Protein AF-A0A952V9N2-F1 (afdb_monomer_lite)

Structure (mmCIF, N/CA/C/O backbone):
data_AF-A0A952V9N2-F1
#
_entry.id   AF-A0A952V9N2-F1
#
loop_
_atom_site.group_PDB
_atom_site.id
_atom_site.type_symbol
_atom_site.label_atom_id
_atom_site.label_alt_id
_atom_site.label_comp_id
_atom_site.label_asym_id
_atom_site.label_entity_id
_atom_site.label_seq_id
_atom_site.pdbx_PDB_ins_code
_atom_site.Cartn_x
_atom_site.Cartn_y
_atom_site.Cartn_z
_atom_site.occupancy
_atom_site.B_iso_or_equiv
_atom_site.auth_seq_id
_atom_site.auth_comp_id
_atom_site.auth_asym_id
_atom_site.auth_atom_id
_atom_site.pdbx_PDB_model_num
ATOM 1 N N . MET A 1 1 ? -1.570 -6.411 -21.576 1.00 50.25 1 MET A N 1
ATOM 2 C CA . MET A 1 1 ? -0.745 -6.105 -20.394 1.00 50.25 1 MET A CA 1
ATOM 3 C C . MET A 1 1 ? -0.987 -7.218 -19.394 1.00 50.25 1 MET A C 1
ATOM 5 O O . MET A 1 1 ? -2.138 -7.441 -19.043 1.00 50.25 1 MET A O 1
ATOM 9 N N . SER A 1 2 ? 0.033 -8.018 -19.084 1.00 58.12 2 SER A N 1
ATOM 10 C CA . SER A 1 2 ? -0.064 -9.093 -18.094 1.00 58.12 2 SER A CA 1
ATOM 11 C C . SER A 1 2 ? -0.043 -8.469 -16.700 1.00 58.12 2 SER A C 1
ATOM 13 O O . SER A 1 2 ? 0.973 -7.921 -16.274 1.00 58.12 2 SER A O 1
ATOM 15 N N . THR A 1 3 ? -1.171 -8.533 -15.998 1.00 65.69 3 THR A N 1
ATOM 16 C CA . THR A 1 3 ? -1.237 -8.152 -14.588 1.00 65.69 3 THR A CA 1
ATOM 17 C C . THR A 1 3 ? -0.659 -9.284 -13.748 1.00 65.69 3 THR A C 1
ATOM 19 O O . THR A 1 3 ? -1.014 -10.452 -13.906 1.00 65.69 3 THR A O 1
ATOM 22 N N . ASN A 1 4 ? 0.280 -8.945 -12.873 1.00 82.19 4 ASN A N 1
ATOM 23 C CA . ASN A 1 4 ? 0.844 -9.848 -11.888 1.00 82.19 4 ASN A CA 1
ATOM 24 C C . ASN A 1 4 ? 0.186 -9.568 -10.535 1.00 82.19 4 ASN A C 1
ATOM 26 O O . ASN A 1 4 ? 0.120 -8.420 -10.089 1.00 82.19 4 ASN A O 1
ATOM 30 N N . THR A 1 5 ? -0.308 -10.623 -9.895 1.00 89.12 5 THR A N 1
ATOM 31 C CA . THR A 1 5 ? -0.963 -10.549 -8.590 1.00 89.12 5 THR A CA 1
ATOM 32 C C . THR A 1 5 ? 0.011 -10.940 -7.496 1.00 89.12 5 THR A C 1
ATOM 34 O O . THR A 1 5 ? 0.516 -12.064 -7.487 1.00 89.12 5 THR A O 1
ATOM 37 N N . ILE A 1 6 ? 0.263 -10.032 -6.559 1.00 90.62 6 ILE A N 1
ATOM 38 C CA . ILE A 1 6 ? 1.186 -10.260 -5.446 1.00 90.62 6 ILE A CA 1
ATOM 39 C C . ILE A 1 6 ? 0.466 -9.974 -4.143 1.00 90.62 6 ILE A C 1
ATOM 41 O O . ILE A 1 6 ? 0.092 -8.838 -3.873 1.00 90.62 6 ILE A O 1
ATOM 45 N N . SER A 1 7 ? 0.321 -10.999 -3.313 1.00 90.81 7 SER A N 1
ATOM 46 C CA . SER A 1 7 ? -0.242 -10.855 -1.975 1.00 90.81 7 SER A CA 1
ATOM 47 C C . SER A 1 7 ? 0.876 -10.778 -0.946 1.00 90.81 7 SER A C 1
ATOM 49 O O . SER A 1 7 ? 1.789 -11.605 -0.937 1.00 90.81 7 SER A O 1
ATOM 51 N N . MET A 1 8 ? 0.808 -9.786 -0.064 1.00 90.19 8 MET A N 1
ATOM 52 C CA . MET A 1 8 ? 1.751 -9.619 1.041 1.00 90.19 8 MET A CA 1
ATOM 53 C C . MET A 1 8 ? 0.987 -9.362 2.336 1.00 90.19 8 MET A C 1
ATOM 55 O O . MET A 1 8 ? -0.130 -8.846 2.320 1.00 90.19 8 MET A O 1
ATOM 59 N N . ALA A 1 9 ? 1.599 -9.718 3.466 1.00 90.06 9 ALA A N 1
ATOM 60 C CA . ALA A 1 9 ? 0.995 -9.497 4.773 1.00 90.06 9 ALA A CA 1
ATOM 61 C C . ALA A 1 9 ? 0.662 -8.011 4.971 1.00 90.06 9 ALA A C 1
ATOM 63 O O . ALA A 1 9 ? 1.483 -7.127 4.713 1.00 90.06 9 ALA A O 1
ATOM 64 N N . ARG A 1 10 ? -0.534 -7.731 5.477 1.00 90.25 10 ARG A N 1
ATOM 65 C CA . ARG A 1 10 ? -1.012 -6.377 5.751 1.00 90.25 10 ARG A CA 1
ATOM 66 C C . ARG A 1 10 ? -0.091 -5.658 6.728 1.00 90.25 10 ARG A C 1
ATOM 68 O O . ARG A 1 10 ? 0.281 -4.516 6.484 1.00 90.25 10 ARG A O 1
ATOM 75 N N . SER A 1 11 ? 0.328 -6.344 7.789 1.00 90.06 11 SER A N 1
ATOM 76 C CA . SER A 1 11 ? 1.308 -5.842 8.759 1.00 90.06 11 SER A CA 1
ATOM 77 C C . SER A 1 11 ? 2.658 -5.485 8.129 1.00 90.06 11 SER A C 1
ATOM 79 O O . SER A 1 11 ? 3.296 -4.538 8.574 1.00 90.06 11 SER A O 1
ATOM 81 N N . HIS A 1 12 ? 3.080 -6.175 7.065 1.00 90.56 12 HIS A N 1
ATOM 82 C CA . HIS A 1 12 ? 4.311 -5.834 6.347 1.00 90.56 12 HIS A CA 1
ATOM 83 C C . HIS A 1 12 ? 4.186 -4.519 5.566 1.00 90.56 12 HIS A C 1
ATOM 85 O O . HIS A 1 12 ? 5.143 -3.753 5.493 1.00 90.56 12 HIS A O 1
ATOM 91 N N . ILE A 1 13 ? 3.016 -4.263 4.980 1.00 91.81 13 ILE A N 1
ATOM 92 C CA . ILE A 1 13 ? 2.771 -3.071 4.163 1.00 91.81 13 ILE A CA 1
ATOM 93 C C . ILE A 1 13 ? 2.450 -1.881 5.066 1.00 91.81 13 ILE A C 1
ATOM 95 O O . ILE A 1 13 ? 3.131 -0.863 5.020 1.00 91.81 13 ILE A O 1
ATOM 99 N N . LEU A 1 14 ? 1.426 -2.019 5.909 1.00 91.12 14 LEU A N 1
ATOM 100 C CA . LEU A 1 14 ? 0.880 -0.943 6.734 1.00 91.12 14 LEU A CA 1
ATOM 101 C C . LEU A 1 14 ? 1.675 -0.716 8.030 1.00 91.12 14 LEU A C 1
ATOM 103 O O . LEU A 1 14 ? 1.576 0.351 8.633 1.00 91.12 14 LEU A O 1
ATOM 107 N N . GLY A 1 15 ? 2.451 -1.696 8.497 1.00 89.88 15 GLY A N 1
ATOM 108 C CA . GLY A 1 15 ? 3.185 -1.587 9.759 1.00 89.88 15 GLY A CA 1
ATOM 109 C C . GLY A 1 15 ? 2.263 -1.226 10.928 1.00 89.88 15 GLY A C 1
ATOM 110 O O . GLY A 1 15 ? 1.210 -1.834 11.130 1.00 89.88 15 GLY A O 1
ATOM 111 N N . GLU A 1 16 ? 2.629 -0.173 11.657 1.00 87.06 16 GLU A N 1
ATOM 112 C CA . GLU A 1 16 ? 1.939 0.314 12.862 1.00 87.06 16 GLU A CA 1
ATOM 113 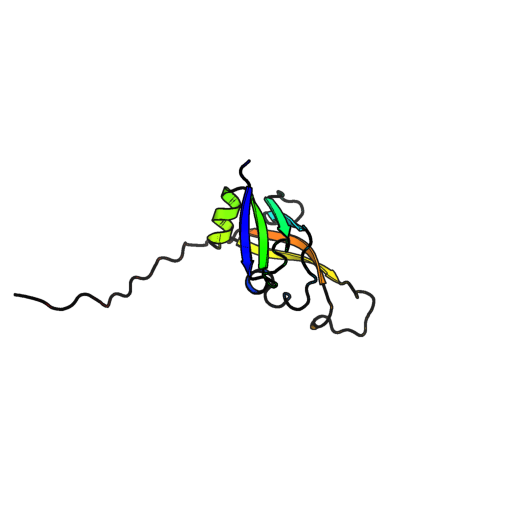C C . GLU A 1 16 ? 0.482 0.758 12.633 1.00 87.06 16 GLU A C 1
ATOM 115 O O . GLU A 1 16 ? -0.303 0.868 13.580 1.00 87.06 16 GLU A O 1
ATOM 120 N N . ILE A 1 17 ? 0.084 1.049 11.389 1.00 87.38 17 ILE A N 1
ATOM 121 C CA . ILE A 1 17 ? -1.298 1.459 11.089 1.00 87.38 17 ILE A CA 1
ATOM 122 C C . ILE A 1 17 ? -2.200 0.269 10.737 1.00 87.38 17 ILE A C 1
ATOM 124 O O . ILE A 1 17 ? -3.416 0.445 10.653 1.00 87.38 17 ILE A O 1
ATOM 128 N N . SER A 1 18 ? -1.638 -0.942 10.606 1.00 88.00 18 SER A N 1
ATOM 129 C CA . SER A 1 18 ? -2.356 -2.156 10.191 1.00 88.00 18 SER A CA 1
ATOM 130 C C . SER A 1 18 ? -3.619 -2.419 11.019 1.00 88.00 18 SER A C 1
ATOM 132 O O . SER A 1 18 ? -4.707 -2.562 10.460 1.00 88.00 18 SER A O 1
ATOM 134 N N . GLY A 1 19 ? -3.504 -2.378 12.353 1.00 86.19 19 GLY A N 1
ATOM 135 C CA . GLY A 1 19 ? -4.616 -2.652 13.274 1.00 86.19 19 GLY A CA 1
ATOM 136 C C . GLY A 1 19 ? -5.689 -1.558 13.345 1.00 86.19 19 GLY A C 1
ATOM 137 O O . GLY A 1 19 ? -6.706 -1.731 14.012 1.00 86.19 19 GLY A O 1
ATOM 138 N N . ARG A 1 20 ? -5.469 -0.415 12.687 1.00 87.69 20 ARG A N 1
ATOM 139 C CA . ARG A 1 20 ? -6.386 0.741 12.688 1.00 87.69 20 ARG A CA 1
ATOM 140 C C . ARG A 1 20 ? -7.015 0.988 11.329 1.00 87.69 20 ARG A C 1
ATOM 142 O O . ARG A 1 20 ? -8.012 1.705 11.237 1.00 87.69 20 ARG A O 1
ATOM 149 N N . CYS A 1 21 ? -6.421 0.424 10.290 1.00 88.81 21 CYS A N 1
ATOM 150 C CA . CYS A 1 21 ? -6.904 0.546 8.937 1.00 88.81 21 CYS A CA 1
ATOM 151 C C . CYS A 1 21 ? -8.134 -0.341 8.731 1.00 88.81 21 CYS A C 1
ATOM 153 O O . CYS A 1 21 ? -8.145 -1.506 9.131 1.00 88.81 21 CYS A O 1
ATOM 155 N N . GLU A 1 22 ? -9.170 0.206 8.101 1.00 89.62 22 GLU A N 1
ATOM 156 C CA . GLU A 1 22 ? -10.285 -0.588 7.585 1.00 89.62 22 GLU A CA 1
ATOM 157 C C . GLU A 1 22 ? -9.830 -1.540 6.474 1.00 89.62 22 GLU A C 1
ATOM 159 O O . GLU A 1 22 ? -8.769 -1.316 5.877 1.00 89.62 22 GLU A O 1
ATOM 164 N N . PRO A 1 23 ? -10.605 -2.603 6.194 1.00 88.38 23 PRO A N 1
ATOM 165 C CA . PRO A 1 23 ? -10.343 -3.471 5.056 1.00 88.38 23 PRO A CA 1
ATOM 166 C C . PRO A 1 23 ? -10.168 -2.665 3.766 1.00 88.38 23 PRO A C 1
ATOM 168 O O . PRO A 1 23 ? -10.969 -1.780 3.458 1.00 88.38 23 PRO A O 1
ATOM 171 N N . VAL A 1 24 ? -9.103 -2.958 3.028 1.00 88.94 24 VAL A N 1
ATOM 172 C CA . VAL A 1 24 ? -8.746 -2.279 1.785 1.00 88.94 24 VAL A CA 1
ATOM 173 C C . VAL A 1 24 ? -9.637 -2.791 0.662 1.00 88.94 24 VAL A C 1
ATOM 175 O O . VAL A 1 24 ? -9.587 -3.961 0.281 1.00 88.94 24 VAL A O 1
ATOM 178 N N . GLN A 1 25 ? -10.455 -1.893 0.121 1.00 87.00 25 GLN A N 1
ATOM 179 C CA . GLN A 1 25 ? -11.389 -2.184 -0.961 1.00 87.00 25 GLN A CA 1
ATOM 180 C C . GLN A 1 25 ? -10.913 -1.491 -2.236 1.00 87.00 25 GLN A C 1
ATOM 182 O O . GLN A 1 25 ? -11.256 -0.337 -2.467 1.00 87.00 25 GLN A O 1
ATOM 187 N N . SER A 1 26 ? -10.123 -2.196 -3.049 1.00 90.94 26 SER A N 1
ATOM 188 C CA . SER A 1 26 ? -9.704 -1.752 -4.387 1.00 90.94 26 SER A CA 1
ATOM 189 C C . SER A 1 26 ? -9.192 -0.303 -4.432 1.00 90.94 26 SER A C 1
ATOM 191 O O . SER A 1 26 ? -9.769 0.558 -5.100 1.00 90.94 26 SER A O 1
ATOM 193 N N . VAL A 1 27 ? -8.093 -0.029 -3.730 1.00 93.81 27 VAL A N 1
ATOM 194 C CA . VAL A 1 27 ? -7.453 1.293 -3.713 1.00 93.81 27 VAL A CA 1
ATOM 195 C C . VAL A 1 27 ? -6.414 1.417 -4.832 1.00 93.81 27 VAL A C 1
ATOM 197 O O . VAL A 1 27 ? -5.684 0.458 -5.089 1.00 93.81 27 VAL A O 1
ATOM 200 N N . PRO A 1 28 ? -6.305 2.573 -5.505 1.00 95.75 28 PRO A N 1
ATOM 201 C CA . PRO A 1 28 ? -5.285 2.800 -6.521 1.00 95.75 28 PRO A CA 1
ATOM 202 C C . PRO A 1 28 ? -3.866 2.788 -5.937 1.00 95.75 28 PRO A C 1
ATOM 204 O O . PRO A 1 28 ? -3.626 3.214 -4.800 1.00 95.75 28 PRO A O 1
ATOM 207 N N . VAL A 1 29 ? -2.920 2.318 -6.752 1.00 95.56 29 VAL A N 1
ATOM 208 C CA . VAL A 1 29 ? -1.491 2.261 -6.434 1.00 95.56 29 VAL A CA 1
ATOM 209 C C . VAL A 1 29 ? -0.723 3.170 -7.387 1.00 95.56 29 VAL A C 1
ATOM 211 O O . VAL A 1 29 ? -0.779 2.973 -8.601 1.00 95.56 29 VAL A O 1
ATOM 214 N N . TYR A 1 30 ? 0.021 4.131 -6.842 1.00 95.25 30 TYR A N 1
ATOM 215 C CA . TYR A 1 30 ? 0.779 5.120 -7.613 1.00 95.25 30 TYR A CA 1
ATOM 216 C C . TYR A 1 30 ? 2.290 4.961 -7.449 1.00 95.25 30 TYR A C 1
ATOM 218 O O . TYR A 1 30 ? 2.771 4.489 -6.414 1.00 95.25 30 TYR A O 1
ATOM 226 N N . LEU A 1 31 ? 3.050 5.406 -8.449 1.00 93.00 31 LEU A N 1
ATOM 227 C CA . LEU A 1 31 ? 4.505 5.518 -8.382 1.00 93.00 31 LEU A CA 1
ATOM 228 C C . LEU A 1 31 ? 4.929 6.878 -7.807 1.00 93.00 31 LEU A C 1
ATOM 230 O O . LEU A 1 31 ? 4.620 7.914 -8.386 1.00 93.00 31 LEU A O 1
ATOM 234 N N . ASN A 1 32 ? 5.722 6.858 -6.730 1.00 88.69 32 ASN A N 1
ATOM 235 C CA . ASN A 1 32 ? 6.323 8.002 -6.022 1.00 88.69 32 ASN A CA 1
ATOM 236 C C . ASN A 1 32 ? 5.350 9.011 -5.381 1.00 88.69 32 ASN A C 1
ATOM 238 O O . ASN A 1 32 ? 5.528 9.344 -4.210 1.00 88.69 32 ASN A O 1
ATOM 242 N N . ASP A 1 33 ? 4.345 9.491 -6.107 1.00 88.31 33 ASP A N 1
ATOM 243 C CA . ASP A 1 33 ? 3.352 10.455 -5.634 1.00 88.31 33 ASP A CA 1
ATOM 244 C C . ASP A 1 33 ? 1.968 10.194 -6.264 1.00 88.31 33 ASP A C 1
ATOM 246 O O . ASP A 1 33 ? 1.839 9.442 -7.226 1.00 88.31 33 ASP A O 1
ATOM 250 N N . LYS A 1 34 ? 0.912 10.790 -5.69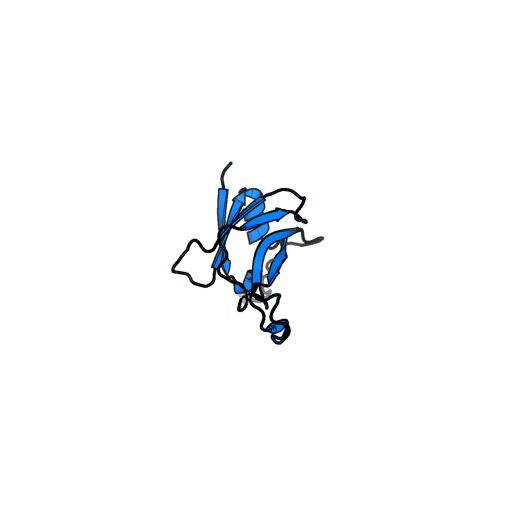9 1.00 81.00 34 LYS A N 1
ATOM 251 C CA . LYS A 1 34 ? -0.488 10.552 -6.107 1.00 81.00 34 LYS A CA 1
ATOM 252 C C . LYS A 1 34 ? -0.881 11.137 -7.463 1.00 81.00 34 LYS A C 1
ATOM 254 O O . LYS A 1 34 ? -1.942 10.813 -7.985 1.00 81.00 34 LYS A O 1
ATOM 259 N N . TYR A 1 35 ? -0.081 12.066 -7.973 1.00 84.06 35 TYR A N 1
ATOM 260 C CA . TYR A 1 35 ? -0.239 12.655 -9.298 1.00 84.06 35 TYR A CA 1
ATOM 261 C C . TYR A 1 35 ? 0.654 11.943 -10.325 1.00 84.06 35 TYR A C 1
ATOM 263 O O . TYR A 1 35 ? 0.620 12.284 -11.506 1.00 84.06 35 TYR A O 1
ATOM 271 N N . GLY A 1 36 ? 1.446 10.969 -9.869 1.00 80.50 36 GLY A N 1
ATOM 272 C CA . GLY A 1 36 ? 2.298 10.122 -10.677 1.00 80.50 36 GLY A CA 1
ATOM 273 C C . GLY A 1 36 ? 1.532 9.043 -11.438 1.00 80.50 36 GLY A C 1
ATOM 274 O O . GLY A 1 36 ? 0.305 9.032 -11.541 1.00 80.50 36 GLY A O 1
ATOM 275 N N . GLU A 1 37 ? 2.298 8.110 -11.994 1.00 89.94 37 GLU A N 1
ATOM 276 C CA . GLU A 1 37 ? 1.776 7.003 -12.792 1.00 89.94 37 GLU A CA 1
ATOM 277 C C . GLU A 1 37 ? 0.970 6.021 -11.927 1.00 89.94 37 GLU A C 1
ATOM 279 O O . GLU A 1 37 ? 1.439 5.574 -10.876 1.00 89.94 37 GLU A O 1
ATOM 284 N N . ILE A 1 38 ? -0.235 5.665 -12.387 1.00 93.00 38 ILE A N 1
ATOM 285 C CA . ILE A 1 38 ? -1.039 4.595 -11.788 1.00 93.00 38 ILE A CA 1
ATOM 286 C C . ILE A 1 38 ? -0.452 3.259 -12.230 1.00 93.00 38 ILE A C 1
ATOM 288 O O . ILE A 1 38 ? -0.480 2.920 -13.409 1.00 93.00 38 ILE A O 1
ATOM 292 N N . LEU A 1 39 ? 0.029 2.487 -11.263 1.00 92.75 39 LEU A N 1
ATOM 293 C CA . LEU A 1 39 ? 0.620 1.167 -11.481 1.00 92.75 39 LEU A CA 1
ATOM 294 C C . LEU A 1 39 ? -0.421 0.043 -11.468 1.00 92.75 39 LEU A C 1
ATOM 296 O O . LEU A 1 39 ? -0.140 -1.069 -11.915 1.00 92.75 39 LEU A O 1
ATOM 300 N N . GLY A 1 40 ? -1.593 0.315 -10.891 1.00 93.94 40 GLY A N 1
ATOM 301 C CA . GLY A 1 40 ? -2.677 -0.643 -10.731 1.00 93.94 40 GLY A CA 1
ATOM 302 C C . GLY A 1 40 ? -3.499 -0.370 -9.476 1.00 93.94 40 GLY A C 1
ATOM 303 O O . GLY A 1 40 ? -3.696 0.785 -9.092 1.00 93.94 40 GLY A O 1
ATOM 304 N N . TYR A 1 41 ? -3.977 -1.433 -8.832 1.00 95.00 41 TYR A N 1
ATOM 305 C CA . TYR A 1 41 ? -4.797 -1.341 -7.623 1.00 95.00 41 TYR A CA 1
ATOM 306 C C . TYR A 1 41 ? -4.432 -2.414 -6.593 1.00 95.00 41 TYR A C 1
ATOM 308 O O . TYR A 1 41 ? -3.741 -3.388 -6.900 1.00 95.00 41 TYR A O 1
ATOM 316 N N . ALA A 1 42 ? -4.888 -2.220 -5.359 1.00 93.69 42 ALA A N 1
ATOM 317 C CA . ALA A 1 42 ? -4.700 -3.151 -4.261 1.00 93.69 42 ALA A CA 1
ATOM 318 C C . ALA A 1 42 ? -6.003 -3.396 -3.496 1.00 93.69 42 ALA A C 1
ATOM 320 O O . ALA A 1 42 ? -6.779 -2.471 -3.262 1.00 93.69 42 ALA A O 1
ATOM 321 N N . ASP A 1 43 ? -6.241 -4.633 -3.078 1.00 92.00 43 ASP A N 1
ATOM 322 C CA . ASP A 1 43 ? -7.437 -5.013 -2.328 1.00 92.00 43 ASP A CA 1
ATOM 323 C C . ASP A 1 43 ? -7.181 -6.148 -1.324 1.00 92.00 43 ASP A C 1
ATOM 325 O O . ASP A 1 43 ? -6.091 -6.715 -1.245 1.00 92.00 43 ASP A O 1
ATOM 329 N N . GLU A 1 44 ? -8.204 -6.474 -0.536 1.00 87.94 44 GLU A N 1
ATOM 330 C CA . GLU A 1 44 ? -8.256 -7.656 0.333 1.00 87.94 44 GLU A CA 1
ATOM 331 C C . GLU A 1 44 ? -9.180 -8.746 -0.244 1.00 87.94 44 GLU A C 1
ATOM 333 O O . GLU A 1 44 ? -9.964 -9.370 0.471 1.00 87.94 44 GLU A O 1
ATOM 338 N N . SER A 1 45 ? -9.114 -8.987 -1.559 1.00 70.56 45 SER A N 1
ATOM 339 C CA . SER A 1 45 ? -10.001 -9.922 -2.278 1.00 70.56 45 SER A CA 1
ATOM 340 C C . SER A 1 45 ? -9.929 -11.381 -1.805 1.00 70.56 45 SER A C 1
ATOM 342 O O . SER A 1 45 ? -10.874 -12.150 -2.003 1.00 70.56 45 SER A O 1
ATOM 344 N N . LEU A 1 46 ? -8.850 -11.787 -1.131 1.00 65.31 46 LEU A N 1
ATOM 345 C CA . LEU A 1 46 ? -8.672 -13.137 -0.592 1.00 65.31 46 LEU A CA 1
ATOM 346 C C . LEU A 1 46 ? -9.395 -13.304 0.751 1.00 65.31 46 LEU A C 1
ATOM 348 O O . LEU A 1 46 ? -8.754 -13.606 1.757 1.00 65.31 46 LEU A O 1
ATOM 352 N N . GLY A 1 47 ? -10.727 -13.157 0.744 1.00 56.06 47 GLY A N 1
ATOM 353 C CA . GLY A 1 47 ? -11.676 -13.110 1.877 1.00 56.06 47 GLY A CA 1
ATOM 354 C C . GLY A 1 47 ? -11.676 -14.257 2.910 1.00 56.06 47 GLY A C 1
ATOM 355 O O . GLY A 1 47 ? -12.661 -14.451 3.618 1.00 56.06 47 GLY A O 1
ATOM 356 N N . LYS A 1 48 ? -10.591 -15.025 3.026 1.00 46.97 48 LYS A N 1
ATOM 357 C CA . LYS A 1 48 ? -10.317 -16.019 4.073 1.00 46.97 48 LYS A CA 1
ATOM 358 C C . LYS A 1 48 ? -8.882 -15.971 4.630 1.00 46.97 48 LYS A C 1
ATOM 360 O O . LYS A 1 48 ? -8.642 -16.550 5.686 1.00 46.97 48 LYS A O 1
ATOM 365 N N . TYR A 1 49 ? -7.951 -15.271 3.973 1.00 52.81 49 TYR A N 1
ATOM 366 C CA . TYR A 1 49 ? -6.598 -14.984 4.467 1.00 52.81 49 TYR A CA 1
ATOM 367 C C . TYR A 1 49 ? -6.587 -13.566 5.049 1.00 52.81 49 TYR A C 1
ATOM 369 O O . TYR A 1 49 ? -6.132 -12.615 4.424 1.00 52.81 49 TYR A O 1
ATOM 377 N N . ALA A 1 50 ? -7.172 -13.450 6.241 1.00 61.44 50 ALA A N 1
ATOM 378 C CA . ALA A 1 50 ? -7.684 -12.234 6.881 1.00 61.44 50 ALA A CA 1
ATOM 379 C C . ALA A 1 50 ? -6.664 -11.129 7.256 1.00 61.44 50 ALA A C 1
ATOM 381 O O . 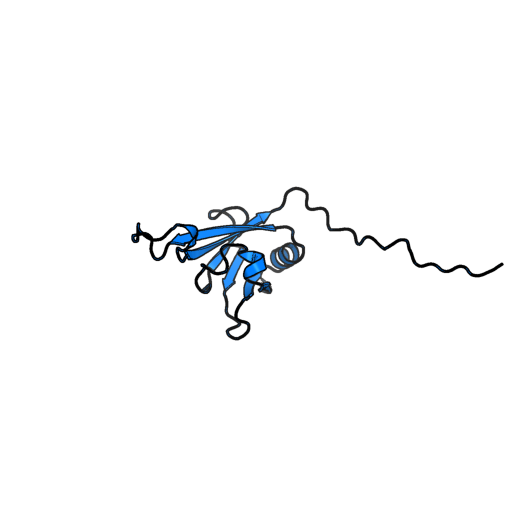ALA A 1 50 ? -6.990 -10.267 8.065 1.00 61.44 50 ALA A O 1
ATOM 382 N N . ASP A 1 51 ? -5.446 -11.142 6.711 1.00 78.88 51 ASP A N 1
ATOM 383 C CA . ASP A 1 51 ? -4.429 -10.118 6.993 1.00 78.88 51 ASP A CA 1
ATOM 384 C C . ASP A 1 51 ? -3.430 -9.957 5.830 1.00 78.88 51 ASP A C 1
ATOM 386 O O . ASP A 1 51 ? -2.219 -9.876 6.038 1.00 78.88 51 ASP A O 1
ATOM 390 N N . ALA A 1 52 ? -3.905 -9.959 4.580 1.00 88.88 52 ALA A N 1
ATOM 391 C CA . ALA A 1 52 ? -3.059 -9.767 3.400 1.00 88.88 52 ALA A CA 1
ATOM 392 C C . ALA A 1 52 ? -3.674 -8.777 2.408 1.00 88.88 52 ALA A C 1
ATOM 394 O O . ALA A 1 52 ? -4.866 -8.836 2.129 1.00 88.88 52 ALA A O 1
ATOM 395 N N . ILE A 1 53 ? -2.837 -7.905 1.847 1.00 91.25 53 ILE A N 1
ATOM 396 C CA . ILE A 1 53 ? -3.206 -7.009 0.748 1.00 91.25 53 ILE A CA 1
ATOM 397 C C . ILE A 1 53 ? -2.652 -7.612 -0.540 1.00 91.25 53 ILE A C 1
ATOM 399 O O . ILE A 1 53 ? -1.474 -7.981 -0.612 1.00 91.25 53 ILE A O 1
ATOM 403 N N . THR A 1 54 ? -3.508 -7.707 -1.549 1.00 92.62 54 THR A N 1
ATOM 404 C CA . THR A 1 54 ? -3.177 -8.193 -2.884 1.00 92.62 54 THR A CA 1
ATOM 405 C C . THR A 1 54 ? -3.016 -7.014 -3.822 1.00 92.62 54 THR A C 1
ATOM 407 O O . THR A 1 54 ? -3.924 -6.210 -3.984 1.00 92.62 54 THR A O 1
ATOM 410 N N . PHE A 1 55 ? -1.843 -6.913 -4.433 1.00 93.56 55 PHE A N 1
ATOM 411 C CA . PHE A 1 55 ? -1.512 -5.929 -5.447 1.00 93.56 55 PHE A CA 1
ATOM 412 C C . PHE A 1 55 ? -1.734 -6.517 -6.835 1.00 93.56 55 PHE A C 1
ATOM 414 O O . PHE A 1 55 ? -1.206 -7.584 -7.149 1.00 93.56 55 PHE A O 1
ATOM 421 N N . HIS A 1 56 ? -2.459 -5.786 -7.670 1.00 93.50 56 HIS A N 1
ATOM 422 C CA . HIS A 1 56 ? -2.689 -6.076 -9.078 1.00 93.50 56 HIS A CA 1
ATOM 423 C C . HIS A 1 56 ? -1.915 -5.043 -9.891 1.00 93.50 56 HIS A C 1
ATOM 425 O O . HIS A 1 56 ? -2.423 -3.956 -10.160 1.00 93.50 56 HIS A O 1
ATOM 431 N N . LEU A 1 57 ? -0.661 -5.361 -10.214 1.00 92.38 57 LEU A N 1
ATOM 432 C CA . LEU A 1 57 ? 0.271 -4.441 -10.872 1.00 92.38 57 LEU A CA 1
ATOM 433 C C . LEU A 1 57 ? 0.753 -5.032 -12.188 1.00 92.38 57 LEU A C 1
ATOM 435 O O . LEU A 1 57 ? 0.721 -6.247 -12.386 1.00 92.38 57 LEU A O 1
ATOM 439 N N . ASP A 1 58 ? 1.298 -4.191 -13.052 1.00 88.88 58 ASP A N 1
ATOM 440 C CA . ASP A 1 58 ? 2.050 -4.676 -14.204 1.00 88.88 58 ASP A CA 1
ATOM 441 C C . ASP A 1 58 ? 3.248 -5.540 -13.777 1.00 88.88 58 ASP A C 1
ATOM 443 O O . ASP A 1 58 ? 3.903 -5.305 -12.754 1.00 88.88 58 ASP A O 1
ATOM 447 N N . GLU A 1 59 ? 3.573 -6.544 -14.594 1.00 83.06 59 GLU A N 1
ATOM 448 C CA . GLU A 1 59 ? 4.569 -7.573 -14.276 1.00 83.06 59 GLU A CA 1
ATOM 449 C C . GLU A 1 59 ? 5.934 -7.012 -13.832 1.00 83.06 59 GLU A C 1
ATOM 451 O O . GLU A 1 59 ? 6.550 -7.530 -12.893 1.00 83.06 59 GLU A O 1
ATOM 456 N N . GLY A 1 60 ? 6.401 -5.932 -14.470 1.00 87.50 60 GLY A N 1
ATOM 457 C CA . GLY A 1 60 ? 7.666 -5.278 -14.128 1.00 87.50 60 GLY A CA 1
ATOM 458 C C . GLY A 1 60 ? 7.663 -4.666 -12.724 1.00 87.50 60 GLY A C 1
ATOM 459 O O . GLY A 1 60 ? 8.614 -4.854 -11.959 1.00 87.50 60 GLY A O 1
ATOM 460 N N . PHE A 1 61 ? 6.576 -3.986 -12.358 1.00 90.38 61 PHE A N 1
ATOM 461 C CA . PHE A 1 61 ? 6.414 -3.371 -11.041 1.00 90.38 61 PHE A CA 1
ATOM 462 C C . PHE A 1 61 ? 6.166 -4.415 -9.959 1.00 90.38 61 PHE A C 1
ATOM 464 O O . PHE A 1 61 ? 6.740 -4.312 -8.875 1.00 90.38 61 PHE A O 1
ATOM 471 N N . GLY A 1 62 ? 5.421 -5.475 -10.277 1.00 90.44 62 GLY A N 1
ATOM 472 C CA . GLY A 1 62 ? 5.246 -6.601 -9.373 1.00 90.44 62 GLY A CA 1
ATOM 473 C C . GLY A 1 62 ? 6.576 -7.260 -8.982 1.00 90.44 62 GLY A C 1
ATOM 474 O O . GLY A 1 62 ? 6.856 -7.463 -7.800 1.00 90.44 62 GLY A O 1
ATOM 475 N N . LYS A 1 63 ? 7.464 -7.520 -9.952 1.00 88.94 63 LYS A N 1
ATOM 476 C CA . LYS A 1 63 ? 8.806 -8.063 -9.663 1.00 88.94 63 LYS A CA 1
ATOM 477 C C . LYS A 1 63 ? 9.606 -7.127 -8.754 1.00 88.94 63 LYS A C 1
ATOM 479 O O . LYS A 1 63 ? 10.082 -7.564 -7.707 1.00 88.94 63 LYS A O 1
ATOM 484 N N . LYS A 1 64 ? 9.689 -5.834 -9.092 1.00 90.56 64 LYS A N 1
ATOM 485 C CA . LYS A 1 64 ? 10.365 -4.821 -8.258 1.00 90.56 64 LYS A CA 1
ATOM 486 C C . LYS A 1 64 ? 9.807 -4.769 -6.826 1.00 90.56 64 LYS A C 1
ATOM 488 O O . LYS A 1 64 ? 10.584 -4.654 -5.876 1.00 90.56 64 LYS A O 1
ATOM 493 N N . LEU A 1 65 ? 8.487 -4.899 -6.665 1.00 90.69 65 LEU A N 1
ATOM 494 C CA . LEU A 1 65 ? 7.821 -4.931 -5.362 1.00 90.69 65 LEU A CA 1
ATOM 495 C C . LEU A 1 65 ? 8.283 -6.118 -4.518 1.00 90.69 65 LEU A C 1
ATOM 497 O O . LEU A 1 65 ? 8.777 -5.919 -3.410 1.00 90.69 65 LEU A O 1
ATOM 501 N N . THR A 1 66 ? 8.229 -7.335 -5.067 1.00 88.56 66 THR A N 1
ATOM 502 C CA . THR A 1 66 ? 8.702 -8.542 -4.360 1.00 88.56 66 THR A CA 1
ATOM 503 C C . THR A 1 66 ? 10.196 -8.509 -4.034 1.00 88.56 66 THR A C 1
ATOM 505 O O . THR A 1 66 ? 10.633 -9.107 -3.055 1.00 88.56 66 THR A O 1
ATOM 508 N N . MET A 1 67 ? 10.985 -7.775 -4.822 1.00 88.56 67 MET A N 1
ATOM 509 C CA . MET A 1 67 ? 12.417 -7.579 -4.599 1.00 88.56 67 MET A CA 1
ATOM 510 C C . MET A 1 67 ? 12.731 -6.498 -3.553 1.00 88.56 67 MET A C 1
ATOM 512 O O . MET A 1 67 ? 13.900 -6.282 -3.252 1.00 88.56 67 MET A O 1
ATOM 516 N N . GLY A 1 68 ? 11.729 -5.806 -3.001 1.00 88.00 68 GLY A N 1
ATOM 517 C CA . GLY A 1 68 ? 11.933 -4.785 -1.972 1.00 88.00 68 GLY A CA 1
ATOM 518 C C . GLY A 1 68 ? 12.509 -3.466 -2.497 1.00 88.00 68 GLY A C 1
ATOM 519 O O . GLY A 1 68 ? 13.117 -2.721 -1.728 1.00 88.00 68 GLY A O 1
ATOM 520 N N . HIS A 1 69 ? 12.319 -3.165 -3.788 1.00 90.81 69 HIS A N 1
ATOM 521 C CA . HIS A 1 69 ? 12.796 -1.923 -4.412 1.00 90.81 69 HIS A CA 1
ATOM 522 C C . HIS A 1 69 ? 11.965 -0.690 -4.022 1.00 90.81 69 HIS A C 1
ATOM 524 O O . HIS A 1 69 ? 12.367 0.432 -4.326 1.00 90.81 69 HIS A O 1
ATOM 530 N N . PHE A 1 70 ? 10.831 -0.877 -3.344 1.00 92.19 70 PHE A N 1
ATOM 531 C CA . PHE A 1 70 ? 9.944 0.204 -2.928 1.00 92.19 70 PHE A CA 1
ATOM 532 C C . PHE A 1 70 ? 9.863 0.337 -1.403 1.00 92.19 70 PHE A C 1
ATOM 534 O O . PHE A 1 70 ? 10.021 -0.625 -0.647 1.00 92.19 70 PHE A O 1
ATOM 541 N N . THR A 1 71 ? 9.607 1.554 -0.940 1.00 92.00 71 THR A N 1
ATOM 542 C CA . THR A 1 71 ? 8.959 1.830 0.347 1.00 92.00 71 THR A CA 1
ATOM 543 C C . THR A 1 71 ? 7.492 2.162 0.121 1.00 92.00 71 THR A C 1
ATOM 545 O O . THR A 1 71 ? 7.136 2.694 -0.929 1.00 92.00 71 THR A O 1
ATOM 548 N N . TYR A 1 72 ? 6.663 1.891 1.123 1.00 93.31 72 TYR A N 1
ATOM 549 C CA . TYR A 1 72 ? 5.249 2.233 1.094 1.00 93.31 72 TYR A CA 1
ATOM 550 C C . TYR A 1 72 ? 5.012 3.605 1.721 1.00 93.31 72 TYR A C 1
ATOM 552 O O . TYR A 1 72 ? 5.556 3.914 2.782 1.00 93.31 72 TYR A O 1
ATOM 560 N N . SER A 1 73 ? 4.177 4.404 1.071 1.00 93.44 73 SER A N 1
ATOM 561 C CA . SER A 1 73 ? 3.528 5.573 1.658 1.00 93.44 73 SER A CA 1
ATOM 562 C C . SER A 1 73 ? 2.024 5.483 1.396 1.00 93.44 73 SER A C 1
ATOM 564 O O . SER A 1 73 ? 1.589 4.716 0.535 1.00 93.44 73 SER A O 1
ATOM 566 N N . PHE A 1 74 ? 1.223 6.219 2.162 1.00 93.56 74 PHE A N 1
ATOM 567 C CA . PHE A 1 74 ? -0.229 6.059 2.183 1.00 93.56 74 PHE A CA 1
ATOM 568 C C . PHE A 1 74 ? -0.929 7.408 2.235 1.00 93.56 74 PHE A C 1
ATOM 570 O O . PHE A 1 74 ? -0.581 8.246 3.068 1.00 93.56 74 PHE A O 1
ATOM 577 N N . GLU A 1 75 ? -1.970 7.573 1.423 1.00 92.31 75 GLU A N 1
ATOM 578 C CA . GLU A 1 75 ? -2.996 8.577 1.694 1.00 92.31 75 GLU A CA 1
ATOM 579 C C . G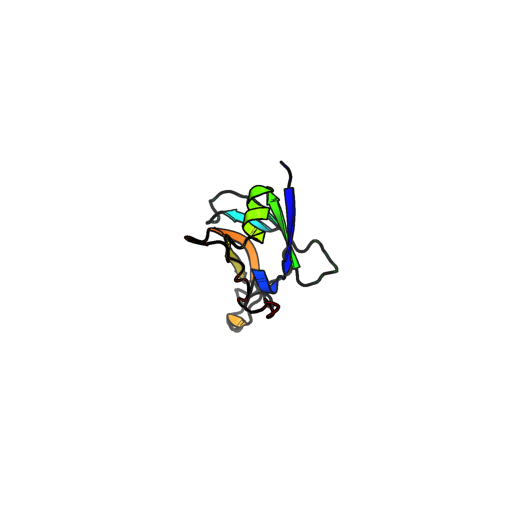LU A 1 75 ? -4.202 7.910 2.338 1.00 92.31 75 GLU A C 1
ATOM 581 O O . GLU A 1 75 ? -4.660 6.851 1.901 1.00 92.31 75 GLU A O 1
ATOM 586 N N . PHE A 1 76 ? -4.723 8.536 3.386 1.00 91.75 76 PHE A N 1
ATOM 587 C CA . PHE A 1 76 ? -5.858 8.018 4.125 1.00 91.75 76 PHE A CA 1
ATOM 588 C C . PHE A 1 76 ? -6.663 9.135 4.766 1.00 91.75 76 PHE A C 1
ATOM 590 O O . PHE A 1 76 ? -6.118 10.170 5.150 1.00 91.75 76 PHE A O 1
ATOM 597 N N . ASP A 1 77 ? -7.943 8.850 4.963 1.00 90.69 77 ASP A N 1
ATOM 598 C CA . ASP A 1 77 ? -8.841 9.678 5.749 1.00 90.69 77 ASP A CA 1
ATOM 599 C C . ASP A 1 77 ? -9.095 9.055 7.121 1.00 90.69 77 ASP A C 1
ATOM 601 O O . ASP A 1 77 ? -9.109 7.832 7.304 1.00 90.69 77 ASP A O 1
ATOM 605 N N . TYR A 1 78 ? -9.333 9.914 8.108 1.00 89.50 78 TYR A N 1
ATOM 606 C CA . TYR A 1 78 ? -9.812 9.488 9.416 1.00 89.50 78 TYR A CA 1
ATOM 607 C C . TYR A 1 78 ? -11.331 9.364 9.385 1.00 89.50 78 TYR A C 1
ATOM 609 O O . TYR A 1 78 ? -12.035 10.339 9.149 1.00 89.50 78 TYR A O 1
ATOM 617 N N . ILE A 1 79 ? -11.846 8.181 9.708 1.00 84.94 79 ILE A N 1
ATOM 618 C CA . ILE A 1 79 ? -13.293 7.910 9.659 1.00 84.94 79 ILE A CA 1
ATOM 619 C C . ILE A 1 79 ? -14.039 8.660 10.768 1.00 84.94 79 ILE A C 1
ATOM 621 O O . ILE A 1 79 ? -15.169 9.093 10.584 1.00 84.94 79 ILE A O 1
ATOM 625 N N . ASN A 1 80 ? -13.375 8.869 11.907 1.00 76.44 80 ASN A N 1
ATOM 626 C CA . ASN A 1 80 ? -13.919 9.600 13.051 1.00 76.44 80 ASN A CA 1
ATOM 627 C C . ASN A 1 80 ? -13.225 10.961 13.203 1.00 76.44 80 ASN A C 1
ATOM 629 O O . ASN A 1 80 ? -12.799 11.313 14.305 1.00 76.44 80 ASN A O 1
ATOM 633 N N . ALA A 1 81 ? -13.038 11.691 12.098 1.00 67.31 81 ALA A N 1
ATOM 634 C CA . ALA A 1 81 ? -12.341 12.981 12.092 1.00 67.31 81 ALA A CA 1
ATOM 635 C C . ALA A 1 81 ? -12.925 13.975 13.118 1.00 67.31 81 ALA A C 1
ATOM 637 O O . ALA A 1 81 ? -12.166 14.670 13.795 1.00 67.31 81 ALA A O 1
ATOM 638 N N . ASP A 1 82 ? -14.246 13.940 13.312 1.00 67.94 82 ASP A N 1
ATOM 639 C CA . ASP A 1 82 ? -14.987 14.867 14.177 1.00 67.94 82 ASP A CA 1
ATOM 640 C C . ASP A 1 82 ? -14.973 14.480 15.665 1.00 67.94 82 ASP A C 1
ATOM 642 O O . ASP A 1 82 ? -15.373 15.257 16.534 1.00 67.94 82 ASP A O 1
ATOM 646 N N . GLN A 1 83 ? -14.481 13.286 16.008 1.00 69.94 83 GLN A N 1
ATOM 647 C CA . GLN A 1 83 ? -14.396 12.841 17.398 1.00 69.94 83 GLN A CA 1
ATOM 648 C C . GLN A 1 83 ? -13.089 13.329 18.027 1.00 69.94 83 GLN A C 1
ATOM 650 O O . GLN A 1 83 ? -12.130 12.574 18.214 1.00 69.94 83 GLN A O 1
ATOM 655 N N . ALA A 1 84 ? -13.078 14.612 18.401 1.00 64.62 84 ALA A N 1
ATOM 656 C CA . ALA A 1 84 ? -11.952 15.297 19.046 1.00 64.62 84 ALA A CA 1
ATOM 657 C C . ALA A 1 84 ? -11.415 14.578 20.305 1.00 64.62 84 ALA A C 1
ATOM 659 O O . ALA A 1 84 ? -10.257 14.760 20.669 1.00 64.62 84 ALA A O 1
ATOM 660 N N . GLN A 1 85 ? -12.231 13.724 20.931 1.00 70.44 85 GLN A N 1
ATOM 661 C CA . GLN A 1 85 ? -11.896 12.964 22.140 1.00 70.44 85 GLN A CA 1
ATOM 662 C C . GLN A 1 85 ? -11.074 11.686 21.878 1.00 70.44 85 GLN A C 1
ATOM 664 O O . GLN A 1 85 ? -10.500 11.123 22.810 1.00 70.44 85 GLN A O 1
ATOM 669 N N . ILE A 1 86 ? -10.990 11.196 20.634 1.00 73.25 86 ILE A N 1
ATOM 670 C CA . ILE A 1 86 ? -10.197 9.998 20.319 1.00 73.25 86 ILE A CA 1
ATOM 671 C C . ILE A 1 86 ? -8.753 10.405 20.037 1.00 73.25 86 ILE A C 1
ATOM 673 O O . ILE A 1 86 ? -8.484 11.197 19.124 1.00 73.25 86 ILE A O 1
ATOM 677 N N . SER A 1 87 ? -7.813 9.812 20.781 1.00 73.19 87 SER A N 1
ATOM 678 C CA . SER A 1 87 ? -6.384 10.018 20.548 1.00 73.19 87 SER A CA 1
ATOM 679 C C . SER A 1 87 ? -6.010 9.630 19.108 1.00 73.19 87 SER A C 1
ATOM 681 O O . SER A 1 87 ? -6.515 8.627 18.598 1.00 73.19 87 SER A O 1
ATOM 683 N N . PRO A 1 88 ? -5.109 10.363 18.429 1.00 70.69 88 PRO A N 1
ATOM 684 C CA . PRO A 1 88 ? -4.741 10.088 17.033 1.00 70.69 88 PRO A CA 1
ATOM 685 C C . PRO A 1 88 ? -4.316 8.633 16.776 1.00 70.69 88 PRO A C 1
ATOM 687 O O . PRO A 1 88 ? -4.585 8.071 15.718 1.00 70.69 88 PRO A O 1
ATOM 690 N N . GLN A 1 89 ? -3.716 7.997 17.783 1.00 74.38 89 GLN A N 1
ATOM 691 C CA . GLN A 1 89 ? -3.261 6.605 17.768 1.00 74.38 89 GLN A CA 1
ATOM 692 C C . GLN A 1 89 ? -4.395 5.576 17.865 1.00 74.38 89 GLN A C 1
ATOM 694 O O . GLN A 1 89 ? -4.154 4.409 17.608 1.00 74.38 89 GLN A O 1
ATOM 699 N N . LYS A 1 90 ? -5.620 5.965 18.229 1.00 79.31 90 LYS A N 1
ATOM 700 C CA . LYS A 1 90 ? -6.793 5.073 18.298 1.00 79.31 90 LYS A CA 1
ATOM 701 C C . LYS A 1 90 ? -7.802 5.319 17.177 1.00 79.31 90 LYS A C 1
ATOM 703 O O . LYS A 1 90 ? -8.780 4.586 17.064 1.00 79.31 90 LYS A O 1
ATOM 708 N N . ARG A 1 91 ? -7.588 6.344 16.346 1.00 84.00 91 ARG A N 1
ATOM 709 C CA . ARG A 1 91 ? -8.492 6.662 15.236 1.00 84.00 91 ARG A CA 1
ATOM 710 C C . ARG A 1 91 ? -8.386 5.599 14.150 1.00 84.00 91 ARG A C 1
ATOM 712 O O . ARG A 1 91 ? -7.278 5.238 13.749 1.00 84.00 91 ARG A O 1
ATOM 719 N N . ARG A 1 92 ? -9.546 5.131 13.684 1.00 88.25 92 ARG A N 1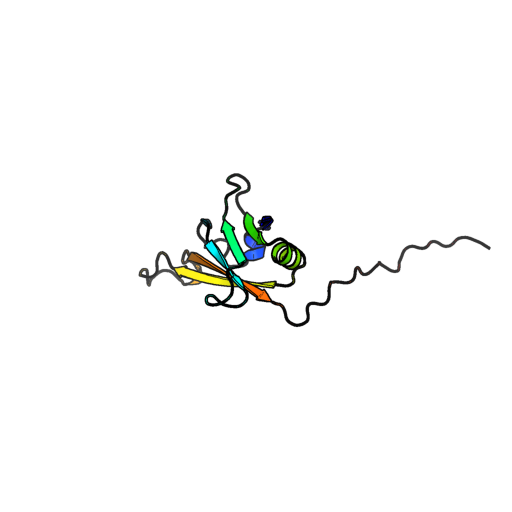
ATOM 720 C CA . ARG A 1 92 ? -9.647 4.262 12.510 1.00 88.25 92 ARG A CA 1
ATOM 721 C C . ARG A 1 92 ? -9.368 5.077 11.254 1.00 88.25 92 ARG A C 1
ATOM 723 O O . ARG A 1 92 ? -9.765 6.244 11.174 1.00 88.25 92 ARG A O 1
ATOM 730 N N . ILE A 1 93 ? -8.691 4.453 10.302 1.00 90.56 93 ILE A N 1
ATOM 731 C CA . ILE A 1 93 ? -8.307 5.078 9.037 1.00 90.56 93 ILE A CA 1
ATOM 732 C C . ILE A 1 93 ? -8.888 4.296 7.864 1.00 90.56 93 ILE A C 1
ATOM 734 O O . ILE A 1 93 ? -9.024 3.073 7.932 1.00 90.56 93 ILE A O 1
ATOM 738 N N . ARG A 1 94 ? -9.200 5.006 6.785 1.00 91.75 94 ARG A N 1
ATOM 739 C CA . ARG A 1 94 ? -9.560 4.439 5.488 1.00 91.75 94 ARG A CA 1
ATOM 740 C C . ARG A 1 94 ? -8.479 4.813 4.489 1.00 91.75 94 ARG A C 1
ATOM 742 O O . ARG A 1 94 ? -8.236 5.999 4.292 1.00 91.75 94 ARG A O 1
ATOM 749 N N . LEU A 1 95 ? -7.824 3.819 3.891 1.00 92.38 95 LEU A N 1
ATOM 750 C CA . LEU A 1 95 ? -6.868 4.076 2.814 1.00 92.38 95 LEU A CA 1
ATOM 751 C C . LEU A 1 95 ? -7.605 4.591 1.583 1.00 92.38 95 LEU A C 1
ATOM 753 O O . LEU A 1 95 ? -8.593 3.997 1.156 1.00 92.38 95 LEU A O 1
ATOM 757 N N . ASN A 1 96 ? -7.064 5.656 1.009 1.00 93.19 96 ASN A N 1
ATOM 758 C CA . ASN A 1 96 ? -7.502 6.215 -0.261 1.00 93.19 96 ASN A CA 1
ATOM 759 C C . ASN A 1 96 ? -6.573 5.771 -1.389 1.00 93.19 96 ASN A C 1
ATOM 761 O O . ASN A 1 96 ? -7.033 5.483 -2.489 1.00 93.19 96 ASN A O 1
ATOM 765 N N . SER A 1 97 ? -5.268 5.700 -1.118 1.00 94.00 97 SER A N 1
ATOM 766 C CA . SER A 1 97 ? -4.266 5.265 -2.087 1.00 94.00 97 SER A CA 1
ATOM 767 C C . SER A 1 97 ? -3.019 4.698 -1.409 1.00 94.00 97 SER A C 1
ATOM 769 O O . SER A 1 97 ? -2.705 5.011 -0.254 1.00 94.00 97 SER A O 1
ATOM 77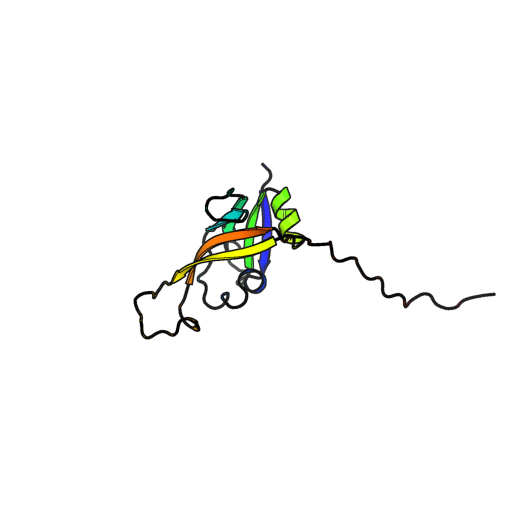1 N N . ILE A 1 98 ? -2.298 3.854 -2.147 1.00 95.19 98 ILE A N 1
ATOM 772 C CA . ILE A 1 98 ? -0.970 3.361 -1.772 1.00 95.19 98 ILE A CA 1
ATOM 773 C C . ILE A 1 98 ? 0.043 3.950 -2.748 1.00 95.19 98 ILE A C 1
ATOM 775 O O . ILE A 1 98 ? -0.164 3.930 -3.958 1.00 95.19 98 ILE A O 1
ATOM 779 N N . LEU A 1 99 ? 1.164 4.439 -2.234 1.00 94.94 99 LEU A N 1
ATOM 780 C CA . LEU A 1 99 ? 2.260 4.946 -3.045 1.00 94.94 99 LEU A CA 1
ATOM 781 C C . LEU A 1 99 ? 3.470 4.031 -2.898 1.00 94.94 99 LEU A C 1
ATOM 783 O O . LEU A 1 99 ? 3.940 3.774 -1.786 1.00 94.94 99 LEU A O 1
ATOM 787 N N . LEU A 1 100 ? 3.986 3.561 -4.028 1.00 94.12 100 LEU A N 1
ATOM 788 C CA . LEU A 1 100 ? 5.243 2.835 -4.113 1.00 94.12 100 LEU A CA 1
ATOM 789 C C . LEU A 1 100 ? 6.352 3.833 -4.429 1.00 94.12 100 LEU A C 1
ATOM 791 O O . LEU A 1 100 ? 6.470 4.322 -5.550 1.00 94.12 100 LEU A O 1
ATOM 795 N N . VAL A 1 101 ? 7.159 4.155 -3.423 1.00 92.50 101 VAL A N 1
ATOM 796 C CA . VAL A 1 101 ? 8.270 5.105 -3.551 1.00 92.50 101 VAL A CA 1
ATOM 797 C C . VAL A 1 101 ? 9.551 4.325 -3.808 1.00 92.50 101 VAL A C 1
ATOM 799 O O . VAL A 1 101 ? 9.922 3.472 -2.999 1.00 92.50 101 VAL A O 1
ATOM 802 N N . GLU A 1 102 ? 10.228 4.584 -4.927 1.00 90.38 102 GLU A N 1
ATOM 803 C CA . GLU A 1 102 ? 11.467 3.872 -5.262 1.00 90.38 102 GLU A CA 1
ATOM 804 C C . GLU A 1 102 ? 12.573 4.155 -4.234 1.00 90.38 102 GLU A C 1
ATOM 806 O O . GLU A 1 102 ? 12.891 5.300 -3.901 1.00 90.38 102 GLU A O 1
ATOM 811 N N . ARG A 1 103 ? 13.205 3.090 -3.734 1.00 87.56 103 ARG A N 1
ATOM 812 C CA . ARG A 1 103 ? 14.345 3.195 -2.821 1.00 87.56 103 ARG A CA 1
ATOM 813 C C . ARG A 1 103 ? 15.595 3.598 -3.594 1.00 87.56 103 ARG A C 1
ATOM 815 O O . ARG A 1 103 ? 16.109 2.830 -4.408 1.00 87.56 103 ARG A O 1
ATOM 822 N N . LYS A 1 104 ? 16.151 4.769 -3.281 1.00 77.00 104 LYS A N 1
ATOM 823 C CA . LYS A 1 104 ? 17.466 5.179 -3.794 1.00 77.00 104 LYS A CA 1
ATOM 824 C C . LYS A 1 104 ? 18.555 4.286 -3.190 1.00 77.00 104 LYS A C 1
ATOM 826 O O . LYS A 1 104 ? 18.733 4.267 -1.977 1.00 77.00 104 LYS A O 1
ATOM 831 N N . GLY A 1 105 ? 19.285 3.561 -4.038 1.00 64.31 105 GLY A N 1
ATOM 832 C CA . GLY A 1 105 ? 20.460 2.784 -3.628 1.00 64.31 105 GLY A CA 1
ATOM 833 C C . GLY A 1 105 ? 20.175 1.400 -3.037 1.00 64.31 105 GLY A C 1
ATOM 834 O O . GLY A 1 105 ? 21.027 0.877 -2.321 1.00 64.31 105 GLY A O 1
ATOM 835 N N . TYR A 1 106 ? 19.018 0.785 -3.315 1.00 55.69 106 TYR A N 1
ATOM 836 C CA . TYR A 1 106 ? 18.793 -0.612 -2.930 1.00 55.69 106 TYR A CA 1
ATOM 837 C C . TYR A 1 106 ? 19.736 -1.539 -3.713 1.00 55.69 106 TYR A C 1
ATOM 839 O O . TYR A 1 106 ? 19.466 -1.920 -4.851 1.00 55.69 106 TYR A O 1
ATOM 847 N N . ALA A 1 107 ? 20.864 -1.895 -3.098 1.00 56.03 107 ALA A N 1
ATOM 848 C CA . ALA A 1 107 ? 21.663 -3.029 -3.525 1.00 56.03 107 ALA A CA 1
ATOM 849 C C . ALA A 1 107 ? 20.928 -4.303 -3.099 1.00 56.03 107 ALA A C 1
ATOM 851 O O . ALA A 1 107 ? 20.543 -4.450 -1.936 1.00 56.03 107 ALA A O 1
ATOM 852 N N . ARG A 1 108 ? 20.722 -5.222 -4.047 1.00 53.41 108 ARG A N 1
ATOM 853 C CA . ARG A 1 108 ? 20.164 -6.547 -3.767 1.00 53.41 108 ARG A CA 1
ATOM 854 C C . ARG A 1 108 ? 20.941 -7.167 -2.593 1.00 53.41 108 ARG A C 1
ATOM 856 O O . ARG A 1 108 ? 22.169 -7.181 -2.663 1.00 53.41 108 ARG A O 1
ATOM 863 N N . PRO A 1 109 ? 20.279 -7.691 -1.545 1.00 56.34 109 PRO A N 1
ATOM 864 C CA . PRO A 1 109 ? 20.972 -8.395 -0.479 1.00 56.34 109 PRO A CA 1
ATOM 865 C C . PRO A 1 109 ? 21.749 -9.556 -1.096 1.00 56.34 109 PRO A C 1
ATOM 867 O O . PRO A 1 109 ? 21.155 -10.491 -1.640 1.00 56.34 109 PRO A O 1
ATOM 870 N N . GLU A 1 110 ? 23.076 -9.477 -1.073 1.00 53.88 110 GLU A N 1
ATOM 871 C CA . GLU A 1 110 ? 23.902 -10.597 -1.494 1.00 53.88 110 GLU A CA 1
ATOM 872 C C . GLU A 1 110 ? 23.751 -11.704 -0.456 1.00 53.88 110 GLU A C 1
ATOM 874 O O . GLU A 1 110 ? 23.884 -11.478 0.751 1.00 53.88 110 GLU A O 1
ATOM 879 N N . ALA A 1 111 ? 23.437 -12.913 -0.921 1.00 54.84 111 ALA A N 1
ATOM 880 C CA . ALA A 1 111 ? 23.405 -14.077 -0.059 1.00 54.84 111 ALA A CA 1
ATOM 881 C C . ALA A 1 111 ? 24.808 -14.271 0.527 1.00 54.84 111 ALA A C 1
ATOM 883 O O . ALA A 1 111 ? 25.708 -14.775 -0.146 1.00 54.84 111 ALA A O 1
ATOM 884 N N . LYS A 1 112 ? 25.007 -13.875 1.789 1.00 54.72 112 LYS A N 1
ATOM 885 C CA . LYS A 1 112 ? 26.216 -14.231 2.527 1.00 54.72 112 LYS A CA 1
ATOM 886 C C . LYS A 1 112 ? 26.209 -15.746 2.693 1.00 54.72 112 LYS A C 1
ATOM 888 O O . LYS A 1 112 ? 25.544 -16.276 3.581 1.00 54.72 112 LYS A O 1
ATOM 893 N N . ARG A 1 113 ? 26.940 -16.455 1.828 1.00 55.25 113 ARG A N 1
ATOM 894 C CA . ARG A 1 113 ? 27.331 -17.838 2.105 1.00 55.25 113 ARG A CA 1
ATOM 895 C C . ARG A 1 113 ? 28.091 -17.804 3.430 1.00 55.25 113 ARG A C 1
ATOM 897 O O . ARG A 1 113 ? 29.084 -17.087 3.540 1.00 55.25 113 ARG A O 1
ATOM 904 N N . LYS A 1 114 ? 27.606 -18.523 4.447 1.00 46.81 114 LYS A N 1
ATOM 905 C CA . LYS A 1 114 ? 28.401 -18.789 5.649 1.00 46.81 114 LYS A CA 1
ATOM 906 C C . LYS A 1 114 ? 29.688 -19.467 5.173 1.00 46.81 114 LYS A C 1
ATOM 908 O O . LYS A 1 114 ? 29.641 -20.593 4.691 1.00 46.81 114 LYS A O 1
ATOM 913 N N . ALA A 1 115 ? 30.816 -18.768 5.256 1.00 54.47 115 ALA A N 1
ATOM 914 C CA . ALA A 1 115 ? 32.121 -19.402 5.174 1.00 54.47 115 ALA A CA 1
ATOM 915 C C . ALA A 1 115 ? 32.252 -20.257 6.438 1.00 54.47 115 ALA A C 1
ATOM 917 O O . ALA A 1 115 ? 32.487 -19.723 7.519 1.00 54.47 115 ALA A O 1
ATOM 918 N N . GLY A 1 116 ? 31.952 -21.549 6.331 1.00 56.00 116 GLY A N 1
ATOM 919 C CA . GLY A 1 116 ? 31.915 -22.408 7.509 1.00 56.00 116 GLY A CA 1
ATOM 920 C C . GLY A 1 116 ? 31.715 -23.898 7.283 1.00 56.00 116 GLY A C 1
ATOM 921 O O . GLY A 1 116 ? 31.793 -24.613 8.265 1.00 56.00 116 GLY A O 1
ATOM 922 N N . ASP A 1 117 ? 31.519 -24.378 6.052 1.00 54.00 117 ASP A N 1
ATOM 923 C CA . ASP A 1 117 ? 31.470 -25.818 5.774 1.00 54.00 117 ASP A CA 1
ATOM 924 C C . ASP A 1 117 ? 32.308 -26.145 4.537 1.00 54.00 117 ASP A C 1
ATOM 926 O O . ASP A 1 117 ? 31.829 -26.174 3.404 1.00 54.00 117 ASP A O 1
ATOM 930 N N . THR A 1 118 ? 33.599 -26.386 4.742 1.00 50.28 118 THR A N 1
ATOM 931 C CA . THR A 1 118 ? 34.275 -27.434 3.976 1.00 50.28 118 THR A CA 1
ATOM 932 C C . THR A 1 118 ? 35.238 -28.132 4.917 1.00 50.28 118 THR A C 1
ATOM 934 O O . THR A 1 118 ? 36.258 -27.584 5.332 1.00 50.28 118 THR A O 1
ATOM 937 N N . GLU A 1 119 ? 34.800 -29.325 5.303 1.00 47.81 119 GLU A N 1
ATOM 938 C CA . GLU A 1 119 ? 35.520 -30.335 6.052 1.00 47.81 119 GLU A CA 1
ATOM 939 C C . GLU A 1 119 ? 36.950 -30.537 5.550 1.00 47.81 119 GLU A C 1
ATOM 941 O O . GLU A 1 119 ? 37.241 -30.554 4.353 1.00 47.81 119 GLU A O 1
ATOM 946 N N . ALA A 1 120 ? 37.820 -30.805 6.517 1.00 53.09 120 ALA A N 1
ATOM 947 C CA . ALA A 1 120 ? 39.061 -31.517 6.313 1.00 53.09 120 ALA A CA 1
ATOM 948 C C . ALA A 1 120 ? 38.818 -32.855 5.594 1.00 53.09 120 ALA A C 1
ATOM 950 O O . ALA A 1 120 ? 38.006 -33.657 6.054 1.00 53.09 120 ALA A O 1
ATOM 951 N N . LYS A 1 121 ? 39.591 -33.132 4.536 1.00 47.19 121 LYS A N 1
ATOM 952 C CA . LYS A 1 121 ? 40.005 -34.492 4.152 1.00 47.19 121 LYS A CA 1
ATOM 953 C C . LYS A 1 121 ? 41.147 -34.471 3.127 1.00 47.19 121 LYS A C 1
ATOM 955 O O . LYS A 1 121 ? 40.943 -34.077 1.988 1.00 47.19 121 LYS A O 1
ATOM 960 N N . GLY A 1 122 ? 42.299 -34.995 3.558 1.00 46.50 122 GLY A N 1
ATOM 961 C CA . GLY A 1 122 ? 43.230 -35.785 2.742 1.00 46.50 122 GLY A CA 1
ATOM 962 C C . GLY A 1 122 ? 44.291 -35.036 1.933 1.00 46.50 122 GLY A C 1
ATOM 963 O O . GLY A 1 122 ? 44.001 -34.544 0.849 1.00 46.50 122 GLY A O 1
ATOM 964 N N . ALA A 1 123 ? 45.541 -35.065 2.396 1.00 40.88 123 ALA A N 1
ATOM 965 C CA . ALA A 1 123 ? 46.556 -36.038 1.961 1.00 40.88 123 ALA A CA 1
ATOM 966 C C . ALA A 1 123 ? 47.772 -35.962 2.895 1.00 40.88 123 ALA A C 1
ATOM 968 O O . ALA A 1 123 ? 48.168 -34.827 3.240 1.00 40.88 123 ALA A O 1
#

Foldseek 3Di:
DDWDKDKDFQCVQCPLCQVQEDFADWAWEAEADPVHDTQGTWGPVVVPVPGIIMGGGPPVVNVCVVQVQWHKDFDWDFPPPVPPVDDPSNTHIYTRYIYTYGDDPDDRPDPPDPPPDDDDDDD

Sequence (123 aa):
MSTNTISMARSHILGEISGRCEPVQSVPVYLNDKYGEILGYADESLGKYADAITFHLDEGFGKKLTMGHFTYSFEFDYINADQAQISPQKRRIRLNSILLVERKGYARPEAKRKAGDTEAKGA

pLDDT: mean 80.28, std 15.54, range [40.88, 95.75]

Secondary structure (DSSP, 8-state):
--EEEEEEEHHHHHGGGGGGBPP--SEEEEESSTTS-EEEEEE---TTSTTEEEEEEEHHHHHHHHTT-EEEEEEEEETTTT-TTS-GGG--EEEEEEEEEEPTT---------S--------

Radius of gyration: 19.38 Å; chains: 1; bounding box: 62×51×42 Å